Protein AF-A0A1G9USZ3-F1 (afdb_monomer_lite)

pLDDT: mean 88.45, std 9.53, range [49.47, 96.75]

Secondary structure (DSSP, 8-state):
-EEEE-TTSS-EEEEEEETT-------STT-EEEEETTEEEEEEE-SSSEEEEEEEETTTEEEEEEEE-SSHHHHHHHHHHHHHHHGGGSPPP--

Organism: Allokutzneria albata (NCBI:txid211114)

Sequence (95 aa):
MCAYSASGVRHSVGVGIRDGRNIGVVTEPGARTAEVNGRKAVSVPTTPWSCLLMLALGETARVEVIVIGDGNENACETARKLGDVVEPRLPKRVG

Structure (mmCIF, N/CA/C/O backbone):
data_AF-A0A1G9USZ3-F1
#
_entry.id   AF-A0A1G9USZ3-F1
#
loop_
_atom_site.group_PDB
_atom_site.id
_atom_site.type_symbol
_atom_site.label_atom_id
_atom_site.label_alt_id
_atom_site.label_comp_id
_atom_site.label_asym_id
_atom_site.label_entity_id
_atom_site.label_seq_id
_atom_site.pdbx_PDB_ins_code
_atom_site.Cartn_x
_atom_site.Cartn_y
_atom_site.Cartn_z
_atom_site.occupancy
_atom_site.B_iso_or_equiv
_atom_site.auth_seq_id
_atom_site.auth_comp_id
_atom_site.auth_asym_id
_atom_site.auth_atom_id
_atom_site.pdbx_PDB_model_num
ATOM 1 N N . MET A 1 1 ? 4.738 -7.336 9.605 1.00 80.19 1 MET A N 1
ATOM 2 C CA . MET A 1 1 ? 4.687 -7.192 8.134 1.00 80.19 1 MET A CA 1
ATOM 3 C C . MET A 1 1 ? 5.094 -8.525 7.534 1.00 80.19 1 MET A C 1
ATOM 5 O O . MET A 1 1 ? 6.106 -9.062 7.961 1.00 80.19 1 MET A O 1
ATOM 9 N N . CYS A 1 2 ? 4.300 -9.067 6.615 1.00 85.69 2 CYS A N 1
ATOM 10 C CA . CYS A 1 2 ? 4.610 -10.279 5.855 1.00 85.69 2 CYS A CA 1
ATOM 11 C C . CYS A 1 2 ? 5.092 -9.868 4.464 1.00 85.69 2 CYS A C 1
ATOM 13 O O . CYS A 1 2 ? 4.506 -8.951 3.891 1.00 85.69 2 CYS A O 1
ATOM 15 N N . ALA A 1 3 ? 6.129 -10.520 3.935 1.00 87.56 3 ALA A N 1
ATOM 16 C CA . ALA A 1 3 ? 6.699 -10.204 2.628 1.00 87.56 3 ALA A CA 1
ATOM 17 C C . ALA A 1 3 ? 6.847 -11.460 1.759 1.00 87.56 3 ALA A C 1
ATOM 19 O O . ALA A 1 3 ? 7.206 -12.523 2.260 1.00 87.56 3 ALA A O 1
ATOM 20 N N . TYR A 1 4 ? 6.583 -11.309 0.464 1.00 87.50 4 TYR A N 1
ATOM 21 C CA . TYR A 1 4 ? 6.646 -12.352 -0.556 1.00 87.50 4 TYR A CA 1
ATOM 22 C C . TYR A 1 4 ? 7.467 -11.835 -1.736 1.00 87.50 4 TYR A C 1
ATOM 24 O O . TYR A 1 4 ? 7.243 -10.710 -2.185 1.00 87.50 4 TYR A O 1
ATOM 32 N N . SER A 1 5 ? 8.398 -12.636 -2.246 1.00 85.75 5 SER A N 1
ATOM 33 C CA . SER A 1 5 ? 9.252 -12.276 -3.381 1.00 85.75 5 SER A CA 1
ATOM 34 C C . SER A 1 5 ? 9.262 -13.375 -4.442 1.00 85.75 5 SER A C 1
ATOM 36 O O . SER A 1 5 ? 9.166 -14.561 -4.126 1.00 85.75 5 SER A O 1
ATOM 38 N N . ALA A 1 6 ? 9.362 -12.976 -5.711 1.00 83.06 6 ALA A N 1
ATOM 39 C CA . ALA A 1 6 ? 9.538 -13.890 -6.839 1.00 83.06 6 ALA A CA 1
ATOM 40 C C . ALA A 1 6 ? 11.014 -13.915 -7.273 1.00 83.06 6 ALA A C 1
ATOM 42 O O . ALA A 1 6 ? 11.671 -12.879 -7.297 1.00 83.06 6 ALA A O 1
ATOM 43 N N . SER A 1 7 ? 11.551 -15.086 -7.629 1.00 65.50 7 SER A N 1
ATOM 44 C CA . SER A 1 7 ? 12.997 -15.302 -7.827 1.00 65.50 7 SER A CA 1
ATOM 45 C C . SER A 1 7 ? 13.569 -14.875 -9.192 1.00 65.50 7 SER A C 1
ATOM 47 O O . SER A 1 7 ? 14.768 -15.021 -9.402 1.00 65.50 7 SER A O 1
ATOM 49 N N . GLY A 1 8 ? 12.765 -14.337 -10.116 1.00 60.62 8 GLY A N 1
ATOM 50 C CA . GLY A 1 8 ? 13.208 -14.004 -11.487 1.00 60.62 8 GLY A CA 1
ATOM 51 C C . GLY A 1 8 ? 13.235 -12.514 -11.845 1.00 60.62 8 GLY A C 1
ATOM 52 O O . GLY A 1 8 ? 13.834 -12.126 -12.840 1.00 60.62 8 GLY A O 1
ATOM 53 N N . VAL A 1 9 ? 12.598 -11.673 -11.036 1.00 62.78 9 VAL A N 1
ATOM 54 C CA . VAL A 1 9 ? 12.450 -10.222 -11.226 1.00 62.78 9 VAL A CA 1
ATOM 55 C C . VAL A 1 9 ? 12.396 -9.593 -9.838 1.00 62.78 9 VAL A C 1
ATOM 57 O O . VAL A 1 9 ? 11.987 -10.268 -8.895 1.00 62.78 9 VAL A O 1
ATOM 60 N N . ARG A 1 10 ? 12.795 -8.324 -9.668 1.00 71.94 10 ARG A N 1
ATOM 61 C CA . ARG A 1 10 ? 12.730 -7.618 -8.368 1.00 71.94 10 ARG A CA 1
ATOM 62 C C . ARG A 1 10 ? 11.280 -7.283 -7.980 1.00 71.94 10 ARG A C 1
ATOM 64 O O . ARG A 1 10 ? 10.964 -6.144 -7.664 1.00 71.94 10 ARG A O 1
ATOM 71 N N . HIS A 1 11 ? 10.404 -8.283 -8.005 1.00 85.75 11 HIS A N 1
ATOM 72 C CA . HIS A 1 11 ? 9.028 -8.195 -7.566 1.00 85.75 11 HIS A CA 1
ATOM 73 C C . HIS A 1 11 ? 8.932 -8.670 -6.128 1.00 85.75 11 HIS A C 1
ATOM 75 O O . HIS A 1 11 ? 9.254 -9.814 -5.793 1.00 85.75 11 HIS A O 1
ATOM 81 N N . SER A 1 12 ? 8.522 -7.764 -5.254 1.00 91.06 12 SER A N 1
ATOM 82 C CA . SER A 1 12 ? 8.281 -8.068 -3.851 1.00 91.06 12 SER A CA 1
ATOM 83 C C . SER A 1 12 ? 7.028 -7.362 -3.383 1.00 91.06 12 SER A C 1
ATOM 85 O O . SER A 1 12 ? 6.798 -6.201 -3.710 1.00 91.06 12 SER A O 1
ATOM 87 N N . VAL A 1 13 ? 6.228 -8.077 -2.607 1.00 92.94 13 VAL A N 1
ATOM 88 C CA . VAL A 1 13 ? 4.993 -7.578 -2.015 1.00 92.94 13 VAL A CA 1
ATOM 89 C C . VAL A 1 13 ? 5.105 -7.710 -0.510 1.00 92.94 13 VAL A C 1
ATOM 91 O O . VAL A 1 13 ? 5.399 -8.792 -0.010 1.00 92.94 13 VAL A O 1
ATOM 94 N N . GLY A 1 14 ? 4.842 -6.630 0.213 1.00 95.12 14 GLY A N 1
ATOM 95 C CA . GLY A 1 14 ? 4.741 -6.624 1.664 1.00 95.12 14 GLY A CA 1
ATOM 96 C C . GLY A 1 14 ? 3.371 -6.144 2.118 1.00 95.12 14 GLY A C 1
ATOM 97 O O . GLY A 1 14 ? 2.869 -5.157 1.593 1.00 95.12 14 GLY A O 1
ATOM 98 N N . VAL A 1 15 ? 2.780 -6.811 3.109 1.00 96.31 15 VAL A N 1
ATOM 99 C CA . VAL A 1 15 ? 1.545 -6.367 3.771 1.00 96.31 15 VAL A CA 1
ATOM 100 C C . VAL A 1 15 ? 1.786 -6.276 5.273 1.00 96.31 15 VAL A C 1
ATOM 102 O O . VAL A 1 15 ? 2.295 -7.209 5.902 1.00 96.31 15 VAL A O 1
ATOM 105 N N . GLY A 1 16 ? 1.445 -5.146 5.881 1.00 95.06 16 GLY A N 1
ATOM 106 C CA . GLY A 1 16 ? 1.602 -4.948 7.318 1.00 95.06 16 GLY A CA 1
ATOM 107 C C . GLY A 1 16 ? 0.588 -3.978 7.895 1.00 95.06 16 GLY A C 1
ATOM 108 O O . GLY A 1 16 ? 0.126 -3.075 7.211 1.00 95.06 16 GLY A O 1
ATOM 109 N N . ILE A 1 17 ? 0.264 -4.154 9.172 1.00 94.19 17 ILE A N 1
ATOM 110 C CA . ILE A 1 17 ? -0.456 -3.147 9.950 1.00 94.19 17 ILE A CA 1
ATOM 111 C C . ILE A 1 17 ? 0.586 -2.214 10.560 1.00 94.19 17 ILE A C 1
ATOM 113 O O . ILE A 1 17 ? 1.571 -2.681 11.137 1.00 94.19 17 ILE A O 1
ATOM 117 N N . ARG A 1 18 ? 0.367 -0.907 10.431 1.00 93.31 18 ARG A N 1
ATOM 118 C CA . ARG A 1 18 ? 1.126 0.120 11.133 1.00 93.31 18 ARG A CA 1
ATOM 119 C C . ARG A 1 18 ? 0.197 0.830 12.108 1.00 93.31 18 ARG A C 1
ATOM 121 O O . ARG A 1 18 ? -0.645 1.629 11.703 1.00 93.31 18 ARG A O 1
ATOM 128 N N . ASP A 1 19 ? 0.355 0.493 13.380 1.00 91.81 19 ASP A N 1
ATOM 129 C CA . ASP A 1 19 ? -0.361 1.139 14.474 1.00 91.81 19 ASP A CA 1
ATOM 130 C C . ASP A 1 19 ? 0.232 2.524 14.792 1.00 91.81 19 ASP A C 1
ATOM 132 O O . ASP A 1 19 ? 1.384 2.813 14.448 1.00 91.81 19 ASP A O 1
ATOM 136 N N . GLY A 1 20 ? -0.574 3.406 15.385 1.00 90.00 20 GLY A N 1
ATOM 137 C CA . GLY A 1 20 ? -0.198 4.786 15.719 1.00 90.00 20 GLY A CA 1
ATOM 138 C C . GLY A 1 20 ? 0.073 5.700 14.515 1.00 90.00 20 GLY A C 1
ATOM 139 O O . GLY A 1 20 ? 0.525 6.832 14.688 1.00 90.00 20 GLY A O 1
ATOM 140 N N . ARG A 1 21 ? -0.178 5.232 13.286 1.00 87.81 21 ARG A N 1
ATOM 141 C CA . ARG A 1 21 ? -0.156 6.046 12.068 1.00 87.81 21 ARG A CA 1
ATOM 142 C C . ARG A 1 21 ? -1.415 5.823 11.248 1.00 87.81 21 ARG A C 1
ATOM 144 O O . ARG A 1 21 ? -1.581 4.782 10.619 1.00 87.81 21 ARG A O 1
ATOM 151 N N . ASN A 1 22 ? -2.254 6.845 11.171 1.00 90.81 22 ASN A N 1
ATOM 152 C CA . ASN A 1 22 ? -3.360 6.869 10.224 1.00 90.81 22 ASN A CA 1
ATOM 153 C C . ASN A 1 22 ? -2.880 7.254 8.815 1.00 90.81 22 ASN A C 1
ATOM 155 O O . ASN A 1 22 ? -1.685 7.453 8.566 1.00 90.81 22 ASN A O 1
ATOM 159 N N . ILE A 1 23 ? -3.810 7.315 7.863 1.00 89.62 23 ILE A N 1
ATOM 160 C CA . ILE A 1 23 ? -3.486 7.700 6.482 1.00 89.62 23 ILE A CA 1
ATOM 161 C C . ILE A 1 23 ? -3.191 9.200 6.322 1.00 89.62 23 ILE A C 1
ATOM 163 O O . ILE A 1 23 ? -2.602 9.562 5.315 1.00 89.62 23 ILE A O 1
ATOM 167 N N . GLY A 1 24 ? -3.522 10.033 7.319 1.00 76.81 24 GLY A N 1
ATOM 168 C CA . GLY A 1 24 ? -3.142 11.445 7.415 1.00 76.81 24 GLY A CA 1
ATOM 169 C C . GLY A 1 24 ? -3.480 12.314 6.200 1.00 76.81 24 GLY A C 1
ATOM 170 O O . GLY A 1 24 ? -4.229 11.925 5.303 1.00 76.81 24 GLY A O 1
ATOM 171 N N . VAL A 1 25 ? -2.903 13.517 6.185 1.00 72.31 25 VAL A N 1
ATOM 172 C CA . VAL A 1 25 ? -2.744 14.311 4.962 1.00 72.31 25 VAL A CA 1
ATOM 173 C C . VAL A 1 25 ? -1.414 13.891 4.350 1.00 72.31 25 VAL A C 1
ATOM 175 O O . VAL A 1 25 ? -0.365 14.110 4.949 1.00 72.31 25 VAL A O 1
ATOM 178 N N . VAL A 1 26 ? -1.471 13.251 3.188 1.00 73.31 26 VAL A N 1
ATOM 179 C CA . VAL A 1 26 ? -0.285 12.816 2.443 1.00 73.31 26 VAL A CA 1
ATOM 180 C C . VAL A 1 26 ? 0.126 13.964 1.526 1.00 73.31 26 VAL A C 1
ATOM 182 O O . VAL A 1 26 ? -0.663 14.393 0.684 1.00 73.31 26 VAL A O 1
ATOM 185 N N . THR A 1 27 ? 1.327 14.498 1.732 1.00 78.56 27 THR A N 1
ATOM 186 C CA . THR A 1 27 ? 1.888 15.643 0.986 1.00 78.56 27 THR A CA 1
ATOM 187 C C . THR A 1 27 ? 3.027 15.228 0.060 1.00 78.56 27 THR A C 1
ATOM 189 O O . THR A 1 27 ? 3.615 16.057 -0.635 1.00 78.56 27 THR A O 1
ATOM 192 N N . GLU A 1 28 ? 3.339 13.936 0.038 1.00 83.94 28 GLU A N 1
ATOM 193 C CA . GLU A 1 28 ? 4.392 13.350 -0.763 1.00 83.94 28 GLU A CA 1
ATOM 194 C C . GLU A 1 28 ? 4.117 13.549 -2.267 1.00 83.94 28 GLU A C 1
ATOM 196 O O . GLU A 1 28 ? 2.996 13.315 -2.737 1.00 83.94 28 GLU A O 1
ATOM 201 N N . PRO A 1 29 ? 5.128 13.949 -3.060 1.00 84.69 29 PRO A N 1
ATOM 202 C CA . PRO A 1 29 ? 4.982 14.086 -4.503 1.00 84.69 29 PRO A CA 1
ATOM 203 C C . PRO A 1 29 ? 4.466 12.799 -5.153 1.00 84.69 29 PRO A C 1
ATOM 205 O O . PRO A 1 29 ? 4.985 11.709 -4.918 1.00 84.69 29 PRO A O 1
ATOM 208 N N . GLY A 1 30 ? 3.440 12.926 -5.994 1.00 88.00 30 GLY A N 1
ATOM 209 C CA . GLY A 1 30 ? 2.837 11.781 -6.680 1.00 88.00 30 GLY A CA 1
ATOM 210 C C . GLY A 1 30 ? 1.889 10.944 -5.817 1.00 88.00 30 GLY A C 1
ATOM 211 O O . GLY A 1 30 ? 1.388 9.929 -6.304 1.00 88.00 30 GLY A O 1
ATOM 212 N N . ALA A 1 31 ? 1.600 11.360 -4.580 1.00 91.56 31 ALA A N 1
ATOM 213 C CA . ALA A 1 31 ? 0.535 10.768 -3.787 1.00 91.56 31 ALA A CA 1
ATOM 214 C C . ALA A 1 31 ? -0.823 10.899 -4.492 1.00 91.56 31 ALA A C 1
ATOM 216 O O . ALA A 1 31 ? -1.171 11.948 -5.037 1.00 91.56 31 ALA A O 1
ATOM 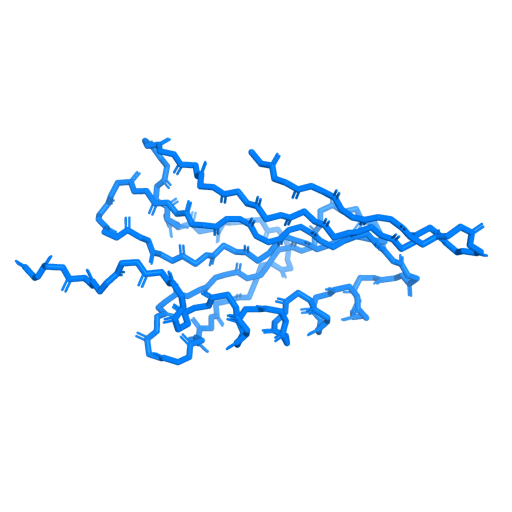217 N N . ARG A 1 32 ? -1.609 9.822 -4.469 1.00 91.56 32 ARG A N 1
ATOM 218 C CA . ARG A 1 32 ? -2.963 9.778 -5.033 1.00 91.56 32 ARG A CA 1
ATOM 219 C C . ARG A 1 32 ? -3.919 9.202 -4.006 1.00 91.56 32 ARG A C 1
ATOM 221 O O . ARG A 1 32 ? -3.730 8.075 -3.547 1.00 91.56 32 ARG A O 1
ATOM 228 N N . THR A 1 33 ? -4.937 9.975 -3.650 1.00 92.62 33 THR A N 1
ATOM 229 C CA . THR A 1 33 ? -6.034 9.503 -2.807 1.00 92.62 33 THR A CA 1
ATOM 230 C C . THR A 1 33 ? -6.975 8.620 -3.625 1.00 92.62 33 THR A C 1
ATOM 232 O O . THR A 1 33 ? -7.154 8.814 -4.829 1.00 92.62 33 THR A O 1
ATOM 235 N N . ALA A 1 34 ? -7.546 7.610 -2.979 1.00 89.62 34 ALA A N 1
ATOM 236 C CA . ALA A 1 34 ? -8.471 6.669 -3.591 1.00 89.62 34 ALA A CA 1
ATOM 237 C C . ALA A 1 34 ? -9.393 6.053 -2.533 1.00 89.62 34 ALA A C 1
ATOM 239 O O . ALA A 1 34 ? -9.229 6.256 -1.326 1.00 89.62 34 ALA A O 1
ATOM 240 N N . GLU A 1 35 ? -10.330 5.238 -2.997 1.00 92.56 35 GLU A N 1
ATOM 241 C CA . GLU A 1 35 ? -11.043 4.281 -2.163 1.00 92.56 35 GLU A CA 1
ATOM 242 C C . GLU A 1 35 ? -10.813 2.870 -2.703 1.00 92.56 35 GLU A C 1
ATOM 244 O O . GLU A 1 35 ? -10.761 2.655 -3.914 1.00 92.56 35 GLU A O 1
ATOM 249 N N . VAL A 1 36 ? -10.653 1.918 -1.789 1.00 93.31 36 VAL A N 1
ATOM 250 C CA . VAL A 1 36 ? -10.537 0.483 -2.068 1.00 93.31 3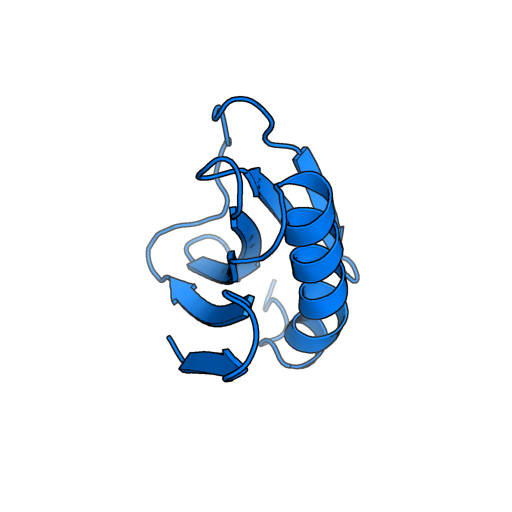6 VAL A CA 1
ATOM 251 C C . VAL A 1 36 ? -11.668 -0.179 -1.302 1.00 93.31 36 VAL A C 1
ATOM 253 O O . VAL A 1 36 ? -11.668 -0.123 -0.076 1.00 93.31 36 VAL A O 1
ATOM 256 N N . ASN A 1 37 ? -12.672 -0.721 -1.994 1.00 90.88 37 ASN A N 1
ATOM 257 C CA . ASN A 1 37 ? -13.859 -1.332 -1.374 1.00 90.88 37 ASN A CA 1
ATOM 258 C C . ASN A 1 37 ? -14.505 -0.470 -0.259 1.00 90.88 37 ASN A C 1
ATOM 260 O O . ASN A 1 37 ? -14.840 -0.958 0.817 1.00 90.88 37 ASN A O 1
ATOM 264 N N . GLY A 1 38 ? -14.640 0.845 -0.484 1.00 90.00 38 GLY A N 1
ATOM 265 C CA . GLY A 1 38 ? -15.203 1.792 0.496 1.00 90.00 38 GLY A CA 1
ATOM 266 C C . GLY A 1 38 ? -14.258 2.170 1.647 1.00 90.00 38 GLY A C 1
ATOM 267 O O . GLY A 1 38 ? -14.615 2.938 2.543 1.00 90.00 38 GLY A O 1
ATOM 268 N N . ARG A 1 39 ? -13.019 1.667 1.643 1.00 92.44 39 ARG A N 1
ATOM 269 C CA . ARG A 1 39 ? -11.965 2.071 2.572 1.00 92.44 39 ARG A CA 1
ATOM 270 C C . ARG A 1 39 ? -11.115 3.164 1.940 1.00 92.44 39 ARG A C 1
ATOM 272 O O . ARG A 1 39 ? -10.450 2.940 0.932 1.00 92.44 39 ARG A O 1
ATOM 279 N N . LYS A 1 40 ? -11.079 4.331 2.591 1.00 94.12 40 LYS A N 1
ATOM 280 C CA . LYS A 1 40 ? -10.128 5.406 2.261 1.00 94.12 40 LYS A CA 1
ATOM 281 C C . LYS A 1 40 ? -8.708 4.858 2.126 1.00 94.12 40 LYS A C 1
ATOM 283 O O . LYS A 1 40 ? -8.232 4.147 3.019 1.00 94.12 40 LYS A O 1
ATOM 288 N N . ALA A 1 41 ? -8.048 5.240 1.044 1.00 95.25 41 ALA A N 1
ATOM 289 C CA . ALA A 1 41 ? -6.721 4.781 0.703 1.00 95.25 41 ALA A CA 1
ATOM 290 C C . ALA A 1 41 ? -5.869 5.896 0.089 1.00 95.25 41 ALA A C 1
ATOM 292 O O . ALA A 1 41 ? -6.388 6.855 -0.483 1.00 95.25 41 ALA A O 1
ATOM 293 N N . VAL A 1 42 ? -4.550 5.750 0.182 1.00 95.88 42 VAL A N 1
ATOM 294 C CA . VAL A 1 42 ? -3.590 6.615 -0.509 1.00 95.88 42 VAL A CA 1
ATOM 295 C C . VAL A 1 42 ? -2.466 5.769 -1.084 1.00 95.88 42 VAL A C 1
ATOM 297 O O . VAL A 1 42 ? -1.874 4.973 -0.361 1.00 95.88 42 VAL A O 1
ATOM 300 N N . SER A 1 43 ? -2.159 5.938 -2.368 1.00 95.06 43 SER A N 1
ATOM 301 C CA . SER A 1 43 ? -0.977 5.342 -2.997 1.00 95.06 43 SER A CA 1
ATOM 302 C C . SER A 1 43 ? 0.118 6.386 -3.170 1.00 95.06 43 SER A C 1
ATOM 304 O O . SER A 1 43 ? -0.163 7.470 -3.679 1.00 95.06 43 SER A O 1
ATOM 306 N N . VAL A 1 44 ? 1.350 6.048 -2.802 1.00 94.19 44 VAL A N 1
ATOM 307 C CA . VAL A 1 44 ? 2.519 6.928 -2.885 1.00 94.19 44 VAL A CA 1
ATOM 308 C C . VAL A 1 44 ? 3.665 6.173 -3.560 1.00 94.19 44 VAL A C 1
ATOM 310 O O . VAL A 1 44 ? 4.092 5.141 -3.033 1.00 94.19 44 VAL A O 1
ATOM 313 N N . PRO A 1 45 ? 4.185 6.646 -4.703 1.00 93.81 45 PRO A N 1
ATOM 314 C CA . PRO A 1 45 ? 5.454 6.162 -5.234 1.00 93.81 45 PRO A CA 1
ATOM 315 C C . PRO A 1 45 ? 6.583 6.496 -4.251 1.00 93.81 45 PRO A C 1
ATOM 317 O O . PRO A 1 45 ? 6.721 7.644 -3.840 1.00 93.81 45 PRO A O 1
ATOM 320 N N . THR A 1 46 ? 7.383 5.510 -3.847 1.00 90.69 46 THR A N 1
ATOM 321 C CA . THR A 1 46 ? 8.420 5.698 -2.807 1.00 90.69 46 THR A CA 1
ATOM 322 C C . THR A 1 46 ? 9.847 5.670 -3.350 1.00 90.69 46 THR A C 1
ATOM 324 O O . THR A 1 46 ? 10.750 6.247 -2.752 1.00 90.69 46 THR A O 1
ATOM 327 N N . THR A 1 47 ? 10.057 5.024 -4.492 1.00 90.12 47 THR A N 1
ATOM 328 C CA . THR A 1 47 ? 11.299 5.039 -5.289 1.00 90.12 47 THR A CA 1
ATOM 329 C C . THR A 1 47 ? 10.892 5.103 -6.766 1.00 90.12 47 THR A C 1
ATOM 331 O O . THR A 1 47 ? 9.715 5.329 -7.002 1.00 90.12 47 THR A O 1
ATOM 334 N N . PRO A 1 48 ? 11.768 4.945 -7.777 1.00 89.81 48 PRO A N 1
ATOM 335 C CA . PRO A 1 48 ? 11.345 4.792 -9.180 1.00 89.81 48 PRO A CA 1
ATOM 336 C C . PRO A 1 48 ? 10.690 3.440 -9.530 1.00 89.81 48 PRO A C 1
ATOM 338 O O . PRO A 1 48 ? 10.149 3.288 -10.626 1.00 89.81 48 PRO A O 1
ATOM 341 N N . TRP A 1 49 ? 10.747 2.462 -8.624 1.00 90.19 49 TRP A N 1
ATOM 342 C CA . TRP A 1 49 ? 10.312 1.075 -8.836 1.00 90.19 49 TRP A CA 1
ATOM 343 C C . TRP A 1 49 ? 9.452 0.534 -7.687 1.00 90.19 49 TRP A C 1
ATOM 345 O O . TRP A 1 49 ? 9.312 -0.678 -7.522 1.00 90.19 49 TRP A O 1
ATOM 355 N N . SER A 1 50 ? 8.900 1.402 -6.838 1.00 92.81 50 SER A N 1
ATOM 356 C CA . SER A 1 50 ? 8.091 0.949 -5.709 1.00 92.81 50 SER A CA 1
ATOM 357 C C . SER A 1 50 ? 6.948 1.882 -5.377 1.00 92.81 50 SER A C 1
ATOM 359 O O . SER A 1 50 ? 7.056 3.103 -5.482 1.00 92.81 50 SER A O 1
ATOM 361 N N . CYS A 1 51 ? 5.866 1.287 -4.891 1.00 95.12 51 CYS A N 1
ATOM 362 C CA . CYS A 1 51 ? 4.693 2.006 -4.440 1.00 95.12 51 CYS A CA 1
ATOM 363 C C . CYS 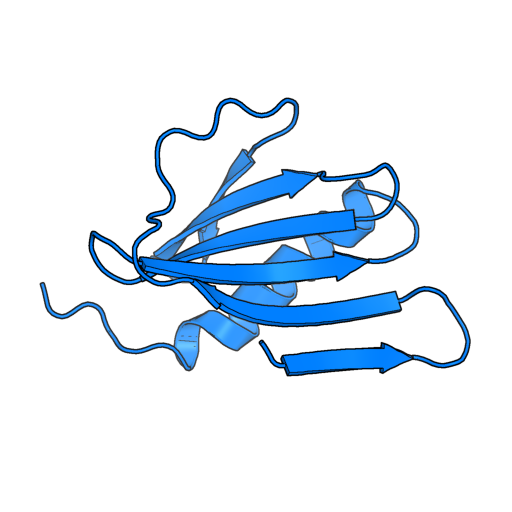A 1 51 ? 4.219 1.486 -3.090 1.00 95.12 51 CYS A C 1
ATOM 365 O O . CYS A 1 51 ? 4.234 0.283 -2.824 1.00 95.12 51 CYS A O 1
ATOM 367 N N . LEU A 1 52 ? 3.776 2.411 -2.251 1.00 95.25 52 LEU A N 1
ATOM 368 C CA . LEU A 1 52 ? 3.118 2.139 -0.989 1.00 95.25 52 LEU A CA 1
ATOM 369 C C . LEU A 1 52 ? 1.640 2.499 -1.121 1.00 95.25 52 LEU A C 1
ATOM 371 O O . LEU A 1 52 ? 1.310 3.663 -1.320 1.00 95.25 52 LEU A O 1
ATOM 375 N N . LEU A 1 53 ? 0.753 1.524 -0.962 1.00 96.31 53 LEU A N 1
ATOM 376 C CA . LEU A 1 53 ? -0.666 1.759 -0.728 1.00 96.31 53 LEU A CA 1
ATOM 377 C C . LEU A 1 53 ? -0.938 1.710 0.777 1.00 96.31 53 LEU A C 1
ATOM 379 O O . LEU A 1 53 ? -0.648 0.720 1.445 1.00 96.31 53 LEU A O 1
ATOM 383 N N . MET A 1 54 ? -1.530 2.772 1.301 1.00 96.31 54 MET A N 1
ATOM 384 C CA . MET A 1 54 ? -1.991 2.876 2.677 1.00 96.31 54 MET A CA 1
ATOM 385 C C . MET A 1 54 ? -3.514 2.789 2.704 1.00 96.31 54 MET A C 1
ATOM 387 O O . MET A 1 54 ? -4.178 3.580 2.044 1.00 96.31 54 MET A O 1
ATOM 391 N N . LEU A 1 55 ? -4.071 1.862 3.478 1.00 95.69 55 LEU A N 1
ATOM 392 C CA . LEU A 1 55 ? -5.509 1.690 3.691 1.00 95.69 55 LEU A CA 1
ATOM 393 C C . LEU A 1 55 ? -5.854 2.098 5.125 1.00 95.69 55 LEU A C 1
ATOM 395 O O . LEU A 1 55 ? -5.240 1.601 6.068 1.00 95.69 55 LEU A O 1
ATOM 399 N N . ALA A 1 56 ? -6.848 2.963 5.319 1.00 95.12 56 ALA A N 1
ATOM 400 C CA . ALA A 1 56 ? -7.246 3.396 6.661 1.00 95.12 56 ALA A CA 1
ATOM 401 C C . ALA A 1 56 ? -7.770 2.229 7.510 1.00 95.12 56 ALA A C 1
ATOM 403 O O . ALA A 1 56 ? -8.671 1.507 7.076 1.00 95.12 56 ALA A O 1
ATOM 404 N N . LEU A 1 57 ? -7.267 2.081 8.735 1.00 93.19 57 LEU A N 1
ATOM 405 C CA . LEU A 1 57 ? -7.710 1.081 9.704 1.00 93.19 57 LEU A CA 1
ATOM 406 C C . LEU A 1 57 ? -8.051 1.779 11.027 1.00 93.19 57 LEU A C 1
ATOM 408 O O . LEU A 1 57 ? -7.185 2.011 11.862 1.00 93.19 57 LEU A O 1
ATOM 412 N N . GLY A 1 58 ? -9.324 2.139 11.198 1.00 89.81 58 GLY A N 1
ATOM 413 C CA . GLY A 1 58 ? -9.738 3.012 12.299 1.00 89.81 58 GLY A CA 1
ATOM 414 C C . GLY A 1 58 ? -9.164 4.427 12.159 1.00 89.81 58 GLY A C 1
ATOM 415 O O . GLY A 1 58 ? -8.799 4.854 11.060 1.00 89.81 58 GLY A O 1
ATOM 416 N N . GLU A 1 59 ? -9.106 5.154 13.272 1.00 89.25 59 GLU A N 1
ATOM 417 C CA . GLU A 1 59 ? -8.653 6.554 13.308 1.00 89.25 59 GLU A CA 1
ATOM 418 C C . GLU A 1 59 ? -7.140 6.712 13.475 1.00 89.25 59 GLU A C 1
ATOM 420 O O . GLU A 1 59 ? -6.584 7.751 13.113 1.00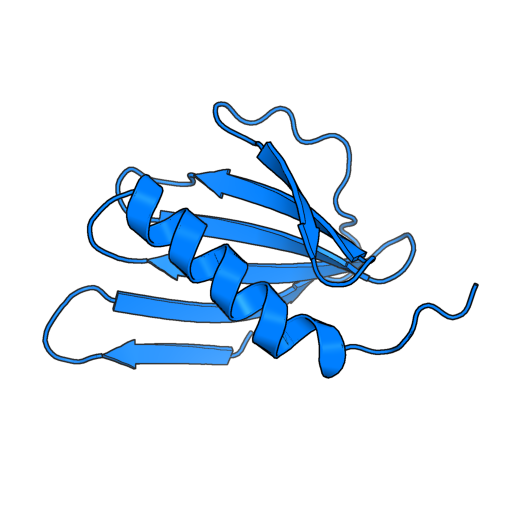 89.25 59 GLU A O 1
ATOM 425 N N . THR A 1 60 ? -6.470 5.691 14.016 1.00 91.06 60 THR A N 1
ATOM 426 C CA . THR A 1 60 ? -5.071 5.761 14.461 1.00 91.06 60 THR A CA 1
ATOM 427 C C . THR A 1 60 ? -4.143 4.795 13.737 1.00 91.06 60 THR A C 1
ATOM 429 O O . THR A 1 60 ? -2.932 4.954 13.845 1.00 91.06 60 THR A O 1
ATOM 432 N N . ALA A 1 61 ? -4.665 3.834 12.973 1.00 93.62 61 ALA A N 1
ATOM 433 C CA . ALA A 1 61 ? -3.857 2.832 12.291 1.00 93.62 61 ALA A CA 1
ATOM 434 C C . ALA A 1 61 ? -4.111 2.810 10.779 1.00 93.62 61 ALA A C 1
ATOM 436 O O . ALA A 1 61 ? -5.081 3.360 10.240 1.00 93.62 61 ALA A O 1
ATOM 437 N N . ARG A 1 62 ? -3.206 2.144 10.066 1.00 95.19 62 ARG A N 1
ATOM 438 C CA . ARG A 1 62 ? -3.339 1.872 8.635 1.00 95.19 62 ARG A CA 1
ATOM 439 C C . ARG A 1 62 ? -2.735 0.530 8.273 1.00 95.19 62 ARG A C 1
ATOM 441 O O . ARG A 1 62 ? -1.833 0.032 8.944 1.00 95.19 62 ARG A O 1
ATOM 448 N N . VAL A 1 63 ? -3.207 -0.032 7.174 1.00 96.31 63 VAL A N 1
ATOM 449 C CA . VAL A 1 63 ? -2.554 -1.159 6.513 1.00 96.31 63 VAL A CA 1
ATOM 450 C C . VAL A 1 63 ? -1.676 -0.622 5.403 1.00 96.31 63 VAL A C 1
ATOM 452 O O . VAL A 1 63 ? -2.091 0.245 4.645 1.00 96.31 63 VAL A O 1
ATOM 455 N N . GLU A 1 64 ? -0.461 -1.132 5.322 1.00 96.00 64 GLU A N 1
ATOM 456 C CA . GLU A 1 64 ? 0.532 -0.799 4.317 1.00 96.00 64 GLU A CA 1
ATOM 457 C C . GLU A 1 64 ? 0.713 -1.995 3.391 1.00 96.00 64 GLU A C 1
ATOM 459 O O . GLU A 1 64 ? 1.102 -3.076 3.837 1.00 96.00 64 GLU A O 1
ATOM 464 N N . VAL A 1 65 ? 0.429 -1.788 2.108 1.00 96.75 65 VAL A N 1
ATOM 465 C CA . VAL A 1 65 ? 0.759 -2.701 1.017 1.00 96.75 65 VAL A CA 1
ATOM 466 C C . VAL A 1 65 ? 1.901 -2.066 0.237 1.00 96.75 65 VAL A C 1
ATOM 468 O O . VAL A 1 65 ? 1.709 -1.067 -0.453 1.00 96.75 65 VAL A O 1
ATOM 471 N N . ILE A 1 66 ? 3.102 -2.614 0.375 1.00 95.38 66 ILE A N 1
ATOM 472 C CA . ILE A 1 66 ? 4.277 -2.175 -0.374 1.00 95.38 66 ILE A CA 1
ATOM 473 C C . ILE A 1 66 ? 4.513 -3.117 -1.547 1.00 95.38 66 ILE A C 1
ATOM 475 O O . ILE A 1 66 ? 4.527 -4.334 -1.378 1.00 95.38 66 ILE A O 1
ATOM 479 N N . VAL A 1 67 ? 4.707 -2.550 -2.730 1.00 94.88 67 VAL A N 1
ATOM 480 C CA . VAL A 1 67 ? 5.089 -3.283 -3.935 1.00 94.88 67 VAL A CA 1
ATOM 481 C C . VAL A 1 67 ? 6.397 -2.713 -4.448 1.00 94.88 67 VAL A C 1
ATOM 483 O O . VAL A 1 67 ? 6.525 -1.503 -4.612 1.00 94.88 67 VAL A O 1
ATOM 486 N N . ILE A 1 68 ? 7.353 -3.594 -4.706 1.00 92.75 68 ILE A N 1
ATOM 487 C CA . ILE A 1 68 ? 8.572 -3.333 -5.469 1.00 92.75 68 ILE A CA 1
ATOM 488 C C . ILE A 1 68 ? 8.401 -4.091 -6.788 1.00 92.75 68 ILE A C 1
ATOM 490 O O . ILE A 1 68 ? 7.970 -5.243 -6.748 1.00 92.75 68 ILE A O 1
ATOM 494 N N . GLY A 1 69 ? 8.672 -3.460 -7.929 1.00 85.75 69 GLY A N 1
ATOM 495 C CA . GLY A 1 69 ? 8.495 -4.056 -9.257 1.00 85.75 69 GLY A CA 1
ATOM 496 C C . GLY A 1 69 ? 9.093 -3.201 -10.374 1.00 85.75 69 GLY A C 1
ATOM 497 O O . GLY A 1 69 ? 9.857 -2.277 -10.113 1.00 85.75 69 GLY A O 1
ATOM 498 N N . ASP A 1 70 ? 8.741 -3.479 -11.627 1.00 81.19 70 ASP A N 1
ATOM 499 C CA . ASP A 1 70 ? 9.361 -2.823 -12.788 1.00 81.19 70 ASP A CA 1
ATOM 500 C C . ASP A 1 70 ? 8.703 -1.467 -13.111 1.00 81.19 70 ASP A C 1
ATOM 502 O O . ASP A 1 70 ? 7.965 -1.310 -14.087 1.00 81.19 70 ASP A O 1
ATOM 506 N N . GLY A 1 71 ? 8.964 -0.478 -12.251 1.00 81.62 71 GLY A N 1
ATOM 507 C CA . GLY A 1 71 ? 8.530 0.912 -12.415 1.00 81.62 71 GLY A CA 1
ATOM 508 C C . GLY A 1 71 ? 7.332 1.319 -11.550 1.00 81.62 71 GLY A C 1
ATOM 509 O O . GLY A 1 71 ? 6.523 0.498 -11.120 1.00 81.62 71 GLY A O 1
ATOM 510 N N . ASN A 1 72 ? 7.210 2.622 -11.290 1.00 80.19 72 ASN A N 1
ATOM 511 C CA . ASN A 1 72 ? 6.223 3.165 -10.351 1.00 80.19 72 ASN A CA 1
ATOM 512 C C . ASN A 1 72 ? 4.764 2.989 -10.747 1.00 80.19 72 ASN A C 1
ATOM 514 O O . ASN A 1 72 ? 3.941 2.690 -9.884 1.00 80.19 72 ASN A O 1
ATOM 518 N N . GLU A 1 73 ? 4.426 3.192 -12.019 1.00 80.81 73 GLU A N 1
ATOM 519 C CA . GLU A 1 73 ? 3.036 3.068 -12.469 1.00 80.81 73 GLU A CA 1
ATOM 520 C C . GLU A 1 73 ? 2.546 1.630 -12.287 1.00 80.81 73 GLU A C 1
ATOM 522 O O . GLU A 1 73 ? 1.537 1.404 -11.614 1.00 80.81 73 GLU A O 1
ATOM 527 N N . ASN A 1 74 ? 3.350 0.666 -12.741 1.00 87.38 74 ASN A N 1
ATOM 528 C CA . ASN A 1 74 ? 3.104 -0.761 -12.557 1.00 87.38 74 ASN A CA 1
ATOM 529 C C . ASN A 1 74 ? 3.047 -1.149 -11.072 1.00 87.38 74 ASN A C 1
ATOM 531 O O . ASN A 1 74 ? 2.153 -1.892 -10.652 1.00 87.38 74 ASN A O 1
ATOM 535 N N . ALA A 1 75 ? 3.964 -0.628 -10.249 1.00 92.44 75 ALA A N 1
ATOM 536 C CA . ALA A 1 75 ? 3.990 -0.913 -8.817 1.00 92.44 75 ALA A CA 1
ATOM 537 C C . ALA A 1 75 ? 2.741 -0.373 -8.100 1.00 92.44 75 ALA A C 1
ATOM 539 O O . ALA A 1 75 ? 2.163 -1.077 -7.272 1.00 92.44 75 ALA A O 1
ATOM 540 N N . CYS A 1 76 ? 2.285 0.841 -8.422 1.00 93.19 76 CYS A N 1
ATOM 541 C CA . CYS A 1 76 ? 1.089 1.417 -7.807 1.00 93.19 76 CYS A CA 1
ATOM 542 C C . CYS A 1 76 ? -0.204 0.750 -8.277 1.00 93.19 76 CYS A C 1
ATOM 544 O O . CYS A 1 76 ? -1.105 0.539 -7.464 1.00 93.19 76 CYS A O 1
ATOM 546 N N . GLU A 1 77 ? -0.308 0.385 -9.556 1.00 92.62 77 GLU A N 1
ATOM 547 C CA . GLU A 1 77 ? -1.445 -0.395 -10.048 1.00 92.62 77 GLU A CA 1
ATOM 548 C C . GLU A 1 77 ? -1.516 -1.758 -9.344 1.00 92.62 77 GLU A C 1
ATOM 550 O O . GLU A 1 77 ? -2.572 -2.156 -8.848 1.00 92.62 77 GLU A O 1
ATOM 555 N N . THR A 1 78 ? -0.376 -2.439 -9.218 1.00 92.94 78 THR A N 1
ATOM 556 C CA . THR A 1 78 ? -0.280 -3.720 -8.508 1.00 92.94 78 THR A CA 1
ATOM 557 C C . THR A 1 78 ? -0.635 -3.569 -7.030 1.00 92.94 78 THR A C 1
ATOM 559 O O . THR A 1 78 ? -1.396 -4.375 -6.497 1.00 92.94 78 THR A O 1
ATOM 562 N N . ALA A 1 79 ? -0.153 -2.513 -6.367 1.00 94.94 79 ALA A N 1
ATOM 563 C CA . ALA A 1 79 ? -0.492 -2.233 -4.975 1.00 94.94 79 ALA A CA 1
ATOM 564 C C . ALA 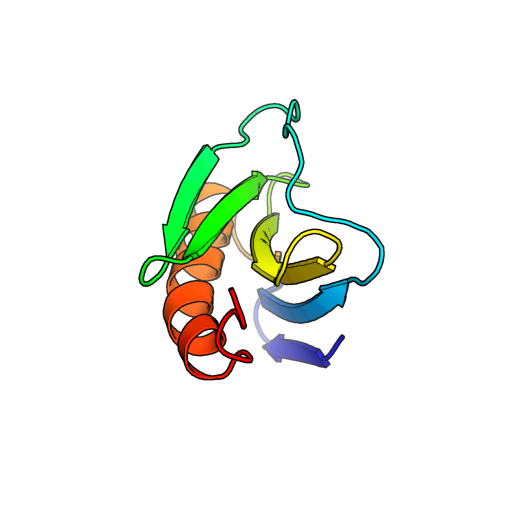A 1 79 ? -2.005 -2.030 -4.792 1.00 94.94 79 ALA A C 1
ATOM 566 O O . ALA A 1 79 ? -2.568 -2.560 -3.837 1.00 94.94 79 ALA A O 1
ATOM 567 N N . ARG A 1 80 ? -2.681 -1.340 -5.724 1.00 94.12 80 ARG A N 1
ATOM 568 C CA . ARG A 1 80 ? -4.147 -1.167 -5.715 1.00 94.12 80 ARG A CA 1
ATOM 569 C C . ARG A 1 80 ? -4.894 -2.489 -5.876 1.00 94.12 80 ARG A C 1
ATOM 571 O O . ARG A 1 80 ? -5.747 -2.775 -5.043 1.00 94.12 80 ARG A O 1
ATOM 578 N N . LYS A 1 81 ? -4.511 -3.325 -6.847 1.00 94.44 81 LYS A N 1
ATOM 579 C CA . LYS A 1 81 ? -5.091 -4.672 -7.031 1.00 94.44 81 LYS A CA 1
ATOM 580 C C . LYS A 1 81 ? -4.930 -5.542 -5.782 1.00 94.44 81 LYS A C 1
ATOM 582 O O . LYS A 1 81 ? -5.837 -6.267 -5.392 1.00 94.44 81 LYS A O 1
ATOM 587 N N . LEU A 1 82 ? -3.774 -5.464 -5.123 1.00 95.06 82 LEU A N 1
ATOM 588 C CA . LEU A 1 82 ? -3.550 -6.152 -3.850 1.00 95.06 82 LEU A CA 1
ATOM 589 C C . LEU A 1 82 ? -4.376 -5.548 -2.714 1.00 95.06 82 LEU A C 1
ATOM 591 O O . LEU A 1 82 ? -4.811 -6.284 -1.833 1.00 95.06 82 LEU A O 1
ATOM 595 N N . GLY A 1 83 ? -4.635 -4.242 -2.746 1.00 95.69 83 GLY A N 1
ATOM 596 C CA . GLY A 1 83 ? -5.604 -3.584 -1.878 1.00 95.69 83 GLY A CA 1
ATOM 597 C C . GLY A 1 83 ? -6.975 -4.254 -1.942 1.00 95.69 83 GLY A C 1
ATOM 598 O O . GLY A 1 83 ? -7.524 -4.568 -0.890 1.00 95.69 83 GLY A O 1
ATOM 599 N N . ASP A 1 84 ? -7.475 -4.566 -3.140 1.00 95.75 84 ASP A N 1
ATOM 600 C CA . ASP A 1 84 ? -8.768 -5.247 -3.323 1.00 95.75 84 ASP A CA 1
ATOM 601 C C . ASP A 1 84 ? -8.788 -6.663 -2.714 1.00 95.75 84 ASP A C 1
ATOM 603 O O . ASP A 1 84 ? -9.838 -7.154 -2.302 1.00 95.75 84 ASP A O 1
ATOM 607 N N . VAL A 1 85 ? -7.624 -7.314 -2.611 1.00 95.19 85 VAL A N 1
ATOM 608 C CA . VAL A 1 85 ? -7.455 -8.635 -1.976 1.00 95.19 85 VAL A CA 1
ATOM 609 C C . VAL A 1 85 ? -7.302 -8.528 -0.456 1.00 95.19 85 VAL A C 1
ATOM 611 O O . VAL A 1 85 ? -7.765 -9.399 0.286 1.00 95.19 85 VAL A O 1
ATOM 614 N N . VAL A 1 86 ? -6.605 -7.496 0.019 1.00 94.75 86 VAL A N 1
ATOM 615 C CA . VAL A 1 86 ? -6.301 -7.290 1.439 1.00 94.75 86 VAL A CA 1
ATOM 616 C C . VAL A 1 86 ? -7.507 -6.726 2.177 1.00 94.75 86 VAL A C 1
ATOM 618 O O . VAL A 1 86 ? -7.820 -7.217 3.259 1.00 94.75 86 VAL A O 1
ATOM 621 N N . GLU A 1 87 ? -8.185 -5.729 1.607 1.00 94.62 87 GLU A N 1
ATOM 622 C CA . GLU A 1 87 ? -9.261 -4.981 2.264 1.00 94.62 87 GLU A CA 1
ATOM 623 C C . GLU A 1 87 ? -10.356 -5.885 2.852 1.00 94.62 87 GLU A C 1
ATOM 625 O O . GLU A 1 87 ? -10.610 -5.752 4.052 1.00 94.62 87 GLU A O 1
ATOM 630 N N . PRO A 1 88 ? -10.911 -6.875 2.120 1.00 94.44 88 PRO A N 1
ATOM 631 C CA . PRO A 1 88 ? -11.996 -7.708 2.642 1.00 94.44 88 PRO A CA 1
ATOM 632 C C . PRO A 1 88 ? -11.588 -8.596 3.826 1.00 94.44 88 PRO A C 1
ATOM 634 O O . PRO A 1 88 ? -12.445 -9.149 4.514 1.00 94.44 88 PRO A O 1
ATOM 637 N N . ARG A 1 89 ? -10.279 -8.770 4.056 1.00 93.00 89 ARG A N 1
ATOM 638 C CA . ARG A 1 89 ? -9.711 -9.553 5.166 1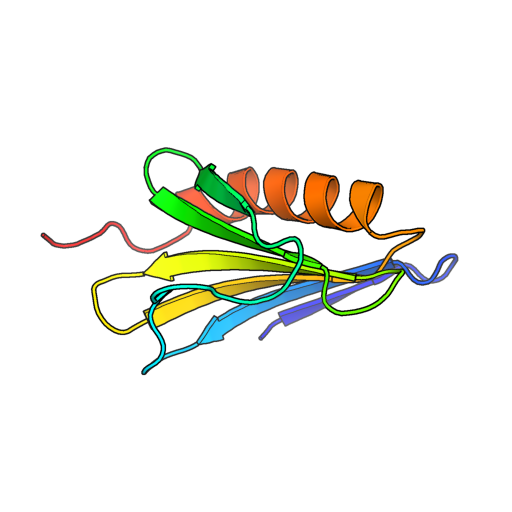.00 93.00 89 ARG A CA 1
ATOM 639 C C . ARG A 1 89 ? -9.395 -8.694 6.388 1.00 93.00 89 ARG A C 1
ATOM 641 O O . ARG A 1 89 ? -8.997 -9.232 7.420 1.00 93.00 89 ARG A O 1
ATOM 648 N N . LEU A 1 90 ? -9.518 -7.372 6.277 1.00 91.19 90 LEU A N 1
ATOM 649 C CA . LEU A 1 90 ? -9.269 -6.464 7.386 1.00 91.19 90 LEU A CA 1
ATOM 650 C C . LEU A 1 90 ? -10.457 -6.448 8.348 1.00 91.19 90 LEU A C 1
ATOM 652 O O . LEU A 1 90 ? -11.602 -6.643 7.931 1.00 91.19 90 LEU A O 1
ATOM 656 N N . PRO A 1 91 ? -10.219 -6.135 9.633 1.00 87.56 91 PRO A N 1
ATOM 657 C CA . PRO A 1 91 ? -11.303 -5.820 10.545 1.00 87.56 91 PRO A CA 1
ATOM 658 C C . PRO A 1 91 ? -12.227 -4.754 9.944 1.00 87.56 91 PRO A C 1
ATOM 660 O O . PRO A 1 91 ? -11.783 -3.737 9.379 1.00 87.56 91 PRO A O 1
ATOM 663 N N . LYS A 1 92 ? -13.535 -4.991 10.072 1.00 80.25 92 LYS A N 1
ATOM 664 C CA . LYS A 1 92 ? -14.537 -3.972 9.765 1.00 80.25 92 LYS A CA 1
ATOM 665 C C . LYS A 1 92 ? -14.308 -2.785 10.696 1.00 80.25 92 LYS A C 1
ATOM 667 O O . LYS A 1 92 ? -13.921 -2.965 11.849 1.00 80.25 92 LYS A O 1
ATOM 672 N N . ARG A 1 93 ? -14.528 -1.571 10.189 1.00 65.31 93 ARG A N 1
ATOM 673 C CA . ARG A 1 93 ? -14.505 -0.383 11.045 1.00 65.31 93 ARG A CA 1
ATOM 674 C C . ARG A 1 93 ? -15.640 -0.541 12.053 1.00 65.31 93 ARG A C 1
ATOM 676 O O . ARG A 1 93 ? -16.795 -0.636 11.647 1.00 65.31 93 ARG A O 1
ATOM 683 N N . VAL A 1 94 ? -15.304 -0.633 13.333 1.00 52.44 94 VAL A N 1
ATOM 684 C CA . VAL A 1 94 ? -16.280 -0.361 14.386 1.00 52.44 94 VAL A CA 1
ATOM 685 C C . VAL A 1 94 ? -16.379 1.161 14.399 1.00 52.44 94 VAL A C 1
ATOM 687 O O . VAL A 1 94 ? -15.346 1.819 14.532 1.00 52.44 94 VAL A O 1
ATOM 690 N N . GLY A 1 95 ? -17.555 1.673 14.032 1.00 49.47 95 GLY A N 1
ATOM 691 C CA . GLY A 1 95 ? -17.821 3.109 13.923 1.00 49.47 95 GLY A CA 1
ATOM 692 C C . GLY A 1 95 ? -17.742 3.815 15.263 1.00 49.47 95 GLY A C 1
ATOM 693 O O . GLY A 1 95 ? -17.986 3.139 16.289 1.00 49.47 95 GLY A O 1
#

Radius of gyration: 12.69 Å; chains: 1; bounding box: 31×31×28 Å

Foldseek 3Di:
DDKDADDPFRKMKDKDKDFQAFPPPDPAPPKDWDDAPNWTWIWHQDDQFKIWIWTGDEDGMTMIIIIGGDGRVVRRVVSSVVSNVVVVVHDDDPD